Protein AF-A0A6B3FJW1-F1 (afdb_monomer_lite)

Radius of gyration: 18.19 Å; chains: 1; bounding box: 44×29×42 Å

Secondary structure (DSSP, 8-state):
-HHHHHHHHT--HHHHHHHHHHHHHHHHHHTTPPPPS----TTTTHHHHHHHHHHHHHTTSEEEETTEEEE-GGG-TTTTTTT---HHHHHHHHHHTT--TT-TT-SS--

pLDDT: mean 97.14, std 1.48, range [85.88, 98.75]

Structure (mmCIF, N/CA/C/O backbone):
data_AF-A0A6B3FJW1-F1
#
_entry.id   AF-A0A6B3FJW1-F1
#
loop_
_atom_site.group_PDB
_atom_site.id
_atom_site.type_symbol
_atom_site.label_atom_id
_atom_site.label_alt_id
_atom_site.label_comp_id
_atom_site.label_asym_id
_atom_site.label_entity_id
_atom_site.label_seq_id
_atom_site.pdbx_PDB_ins_code
_atom_site.Cartn_x
_atom_site.Cartn_y
_atom_site.Cartn_z
_atom_site.occupancy
_atom_site.B_iso_or_equiv
_atom_site.auth_seq_id
_atom_site.auth_comp_id
_atom_site.auth_asym_id
_atom_site.auth_atom_id
_atom_site.pdbx_PDB_model_num
ATOM 1 N N . PRO A 1 1 ? -0.386 9.086 6.791 1.00 85.88 1 PRO A N 1
ATOM 2 C CA . PRO A 1 1 ? -0.921 7.702 6.968 1.00 85.88 1 PRO A CA 1
ATOM 3 C C . PRO A 1 1 ? -0.665 7.113 8.372 1.00 85.88 1 PRO A C 1
ATOM 5 O O . PRO A 1 1 ? -0.084 7.804 9.197 1.00 85.88 1 PRO A O 1
ATOM 8 N N . LEU A 1 2 ? -1.102 5.869 8.657 1.00 95.94 2 LEU A N 1
ATOM 9 C CA . LEU A 1 2 ? -1.077 5.234 9.998 1.00 95.94 2 LEU A CA 1
ATOM 10 C C . LEU A 1 2 ? 0.235 5.450 10.773 1.00 95.94 2 LEU A C 1
ATOM 12 O O . LEU A 1 2 ? 0.191 5.915 11.907 1.00 95.94 2 LEU A O 1
ATOM 16 N N . LEU A 1 3 ? 1.385 5.167 10.150 1.00 96.31 3 LEU A N 1
ATOM 17 C CA . LEU A 1 3 ? 2.699 5.312 10.790 1.00 96.31 3 LEU A CA 1
ATOM 18 C C . LEU A 1 3 ? 3.031 6.773 11.124 1.00 96.31 3 LEU A C 1
ATOM 20 O O . LEU A 1 3 ? 3.484 7.061 12.225 1.00 96.31 3 LEU A O 1
ATOM 24 N N . GLU A 1 4 ? 2.746 7.713 10.221 1.00 96.31 4 GLU A N 1
ATOM 25 C CA . GLU A 1 4 ? 2.915 9.148 10.495 1.00 96.31 4 GLU A CA 1
ATOM 26 C C . GLU A 1 4 ? 2.024 9.612 11.652 1.00 96.31 4 GLU A C 1
ATOM 28 O O . GLU A 1 4 ? 2.443 10.426 12.468 1.00 96.31 4 GLU A O 1
ATOM 33 N N . ARG A 1 5 ? 0.796 9.081 11.735 1.00 97.56 5 ARG A N 1
ATOM 34 C CA . ARG A 1 5 ? -0.151 9.391 12.811 1.00 97.56 5 ARG A CA 1
ATOM 35 C C . ARG A 1 5 ? 0.348 8.855 14.152 1.00 97.56 5 ARG A C 1
ATOM 37 O O . ARG A 1 5 ? 0.334 9.593 15.127 1.00 97.56 5 ARG A O 1
ATOM 44 N N . ALA A 1 6 ? 0.853 7.622 14.172 1.00 97.50 6 ALA A N 1
ATOM 45 C CA . ALA A 1 6 ? 1.473 7.016 15.349 1.00 97.50 6 ALA A CA 1
ATOM 46 C C . ALA A 1 6 ? 2.671 7.842 15.846 1.00 97.50 6 ALA A C 1
ATOM 48 O O . ALA A 1 6 ? 2.735 8.188 17.021 1.00 97.50 6 ALA A O 1
ATOM 49 N N . VAL A 1 7 ? 3.565 8.253 14.936 1.00 97.50 7 VAL A N 1
ATOM 50 C CA . VAL A 1 7 ? 4.717 9.112 15.265 1.00 97.50 7 VAL A CA 1
ATOM 51 C C . VAL A 1 7 ? 4.274 10.472 15.804 1.00 97.50 7 VAL A C 1
ATOM 53 O O . VAL A 1 7 ? 4.799 10.924 16.818 1.00 97.50 7 VAL A O 1
ATOM 56 N N . ARG A 1 8 ? 3.306 11.123 15.148 1.00 97.69 8 ARG A N 1
ATOM 57 C CA . ARG A 1 8 ? 2.764 12.423 15.572 1.00 97.69 8 ARG A CA 1
ATOM 58 C C . ARG A 1 8 ? 2.159 12.357 16.975 1.00 97.69 8 ARG A C 1
ATOM 60 O O . ARG A 1 8 ? 2.362 13.278 17.759 1.00 97.69 8 ARG A O 1
ATOM 67 N N . ASP A 1 9 ? 1.418 11.290 17.261 1.00 96.06 9 ASP A N 1
ATOM 68 C CA . ASP A 1 9 ? 0.686 11.122 18.519 1.00 96.06 9 ASP A CA 1
ATOM 69 C C . ASP A 1 9 ? 1.572 10.514 19.629 1.00 96.06 9 ASP A C 1
ATOM 71 O O . ASP A 1 9 ? 1.186 10.506 20.794 1.00 96.06 9 ASP A O 1
ATOM 75 N N . GLY A 1 10 ? 2.785 10.055 19.294 1.00 96.94 10 GLY A N 1
ATOM 76 C CA . GLY A 1 10 ? 3.709 9.423 20.239 1.00 96.94 10 GLY A CA 1
ATOM 77 C C . GLY A 1 10 ? 3.233 8.049 20.719 1.00 96.94 10 GLY A C 1
ATOM 78 O O . GLY A 1 10 ? 3.556 7.635 21.831 1.00 96.94 10 GLY A O 1
ATOM 79 N N . GLU A 1 11 ? 2.451 7.355 19.894 1.00 96.50 11 GLU A N 1
ATOM 80 C CA . GLU A 1 11 ? 1.824 6.070 20.205 1.00 96.50 11 GLU A CA 1
ATOM 81 C C . GLU A 1 11 ? 2.447 4.932 19.386 1.00 96.50 11 GLU A C 1
ATOM 83 O O . GLU A 1 11 ? 2.947 5.139 18.279 1.00 96.50 11 GLU A O 1
ATOM 88 N N . ASP A 1 12 ? 2.379 3.702 19.903 1.00 97.62 12 ASP A N 1
ATOM 89 C CA . ASP A 1 12 ? 2.716 2.525 19.106 1.00 97.62 12 ASP A CA 1
ATOM 90 C C . ASP A 1 12 ? 1.682 2.312 17.988 1.00 97.62 12 ASP A C 1
ATOM 92 O O . ASP A 1 12 ? 0.468 2.404 18.200 1.00 97.62 12 ASP A O 1
ATOM 96 N N . TRP A 1 13 ? 2.160 2.010 16.779 1.00 97.25 13 TRP A N 1
ATOM 97 C CA . TRP A 1 13 ? 1.292 1.914 15.608 1.00 97.25 13 TRP A CA 1
ATOM 98 C C . TRP A 1 13 ? 0.316 0.734 15.688 1.00 97.25 13 TRP A C 1
ATOM 100 O O . TRP A 1 13 ? -0.771 0.827 15.113 1.00 97.25 13 TRP A O 1
ATOM 110 N N . THR A 1 14 ? 0.669 -0.352 16.391 1.00 96.62 14 THR A N 1
ATOM 111 C CA . THR A 1 14 ? -0.230 -1.503 16.560 1.00 96.62 14 THR A CA 1
ATOM 112 C C . THR A 1 14 ? -1.381 -1.134 17.483 1.00 96.62 14 THR A C 1
ATOM 114 O O . THR A 1 14 ? -2.536 -1.308 17.103 1.00 96.62 14 THR A O 1
ATOM 117 N N . GLY A 1 15 ? -1.089 -0.488 18.617 1.00 97.12 15 GLY A N 1
ATOM 118 C CA . GLY A 1 15 ? -2.115 0.010 19.536 1.00 97.12 15 GLY A CA 1
ATOM 119 C C . GLY A 1 15 ? -3.033 1.053 18.888 1.00 97.12 15 GLY A C 1
ATOM 120 O O . GLY A 1 15 ? -4.251 1.034 19.091 1.00 97.12 15 GLY A O 1
ATOM 121 N N . LEU A 1 16 ? -2.472 1.926 18.045 1.00 97.62 16 LEU A N 1
ATOM 122 C CA . LEU A 1 16 ? -3.246 2.861 17.231 1.00 97.62 16 LEU A CA 1
ATOM 123 C C . LEU A 1 16 ? -4.194 2.121 16.275 1.00 97.62 16 LEU A C 1
ATOM 125 O O . LEU A 1 16 ? -5.386 2.415 16.235 1.00 97.62 16 LEU A O 1
ATOM 129 N N . ALA A 1 17 ? -3.677 1.150 15.518 1.00 96.94 17 ALA A N 1
ATOM 130 C CA . ALA A 1 17 ? -4.462 0.382 14.557 1.00 96.94 17 ALA A CA 1
ATOM 131 C C . ALA A 1 17 ? -5.582 -0.427 15.230 1.00 96.94 17 ALA A C 1
ATOM 133 O O . ALA A 1 17 ? -6.705 -0.453 14.723 1.00 96.94 17 ALA A O 1
ATOM 134 N N . GLU A 1 18 ? -5.301 -1.058 16.371 1.00 96.25 18 GLU A N 1
ATOM 135 C CA . GLU A 1 18 ? -6.272 -1.835 17.145 1.00 96.25 18 GLU A CA 1
ATOM 136 C C . GLU A 1 18 ? -7.422 -0.961 17.649 1.00 96.25 18 GLU A C 1
ATOM 138 O O . GLU A 1 18 ? -8.588 -1.309 17.441 1.00 96.25 18 GLU A O 1
ATOM 143 N N . ARG A 1 19 ? -7.107 0.200 18.240 1.00 97.38 19 ARG A N 1
ATOM 144 C CA . ARG A 1 19 ? -8.112 1.152 18.733 1.00 97.38 19 ARG A CA 1
ATOM 145 C C . ARG A 1 19 ? -9.028 1.640 17.616 1.00 97.38 19 ARG A C 1
ATOM 147 O O . ARG A 1 19 ? -10.247 1.598 17.758 1.00 97.38 19 ARG A O 1
ATOM 154 N N . GLU A 1 20 ? -8.456 2.085 16.502 1.00 98.00 20 GLU A N 1
ATOM 155 C CA . GLU A 1 20 ? -9.245 2.605 15.380 1.00 98.00 20 GLU A CA 1
ATOM 156 C C . GLU A 1 20 ? -10.063 1.505 14.699 1.00 98.00 20 GLU A C 1
ATOM 158 O O . GLU A 1 20 ? -11.188 1.742 14.269 1.00 98.00 20 GLU A O 1
ATOM 163 N N . THR A 1 21 ? -9.532 0.281 14.642 1.00 97.56 21 THR A N 1
ATOM 164 C CA . THR A 1 21 ? -10.269 -0.875 14.120 1.00 97.56 21 THR A CA 1
ATOM 165 C C . THR A 1 21 ? -11.444 -1.243 15.027 1.00 97.56 21 THR A C 1
ATOM 167 O O . THR A 1 21 ? -12.508 -1.612 14.529 1.00 97.56 21 THR A O 1
ATOM 170 N N . ALA A 1 22 ? -11.282 -1.147 16.351 1.00 97.75 22 ALA A N 1
ATOM 171 C CA . ALA A 1 22 ? -12.374 -1.351 17.299 1.00 97.75 22 ALA A CA 1
ATOM 172 C C . ALA A 1 22 ? -13.466 -0.284 17.128 1.00 97.75 22 ALA A C 1
ATOM 174 O O . ALA A 1 22 ? -14.628 -0.647 16.954 1.00 97.75 22 ALA A O 1
ATOM 175 N N . LEU A 1 23 ? -13.081 0.995 17.052 1.00 98.38 23 LEU A N 1
ATOM 176 C CA . LEU A 1 23 ? -14.011 2.100 16.806 1.00 98.38 23 LEU A CA 1
ATOM 177 C C . LEU A 1 23 ? -14.782 1.912 15.491 1.00 98.38 23 LEU A C 1
ATOM 179 O O . LEU A 1 23 ? -16.007 1.980 15.474 1.00 98.38 23 LEU A O 1
ATOM 183 N N . PHE A 1 24 ? -14.088 1.555 14.404 1.00 98.19 24 PHE A N 1
ATOM 184 C CA . PHE A 1 24 ? -14.734 1.252 13.126 1.00 98.19 24 PHE A CA 1
ATOM 185 C C . PHE A 1 24 ? -15.779 0.131 13.250 1.00 98.19 24 PHE A C 1
ATOM 187 O O . PHE A 1 24 ? -16.861 0.220 12.672 1.00 98.19 24 PHE A O 1
ATOM 194 N N . ARG A 1 25 ? -15.490 -0.936 14.006 1.00 97.44 25 ARG A N 1
ATOM 195 C CA . ARG A 1 25 ? -16.452 -2.031 14.223 1.00 97.44 25 ARG A CA 1
ATO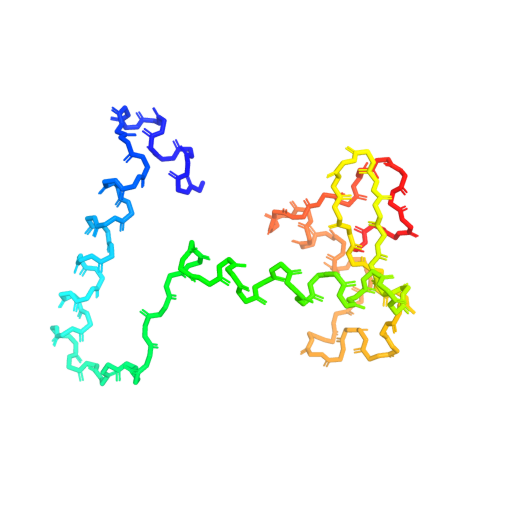M 196 C C . ARG A 1 25 ? -17.675 -1.561 15.004 1.00 97.44 25 ARG A C 1
ATOM 198 O O . ARG A 1 25 ? -18.787 -1.937 14.640 1.00 97.44 25 ARG A O 1
ATOM 205 N N . GLU A 1 26 ? -17.478 -0.758 16.045 1.00 98.38 26 GLU A N 1
ATOM 206 C CA . GLU A 1 26 ? -18.568 -0.164 16.826 1.00 98.38 26 GLU A CA 1
ATOM 207 C C . GLU A 1 26 ? -19.466 0.708 15.941 1.00 98.38 26 GLU A C 1
ATOM 209 O O . GLU A 1 26 ? -20.688 0.535 15.953 1.00 98.38 26 GLU A O 1
ATOM 214 N N . ASP A 1 27 ? -18.871 1.543 15.088 1.00 98.75 27 ASP A N 1
ATOM 215 C CA . ASP A 1 27 ? -19.598 2.372 14.124 1.00 98.75 27 ASP A CA 1
ATOM 216 C C . ASP A 1 27 ? -20.401 1.520 13.128 1.00 98.75 27 ASP A C 1
ATOM 218 O O . ASP A 1 27 ? -21.580 1.781 12.877 1.00 98.75 27 ASP A O 1
ATOM 222 N N . MET A 1 28 ? -19.805 0.455 12.580 1.00 98.56 28 MET A N 1
ATOM 223 C CA . MET A 1 28 ? -20.503 -0.445 11.652 1.00 98.56 28 MET A CA 1
ATOM 224 C C . MET A 1 28 ? -21.677 -1.169 12.328 1.00 98.56 28 MET A C 1
ATOM 226 O O . MET A 1 28 ? -22.734 -1.334 11.712 1.00 98.56 28 MET A O 1
ATOM 230 N N . ILE A 1 29 ? -21.530 -1.558 13.599 1.00 98.00 29 ILE A N 1
ATOM 231 C CA . ILE A 1 29 ? -22.618 -2.140 14.399 1.00 98.00 29 ILE A CA 1
ATOM 232 C C . ILE A 1 29 ? -23.727 -1.109 14.627 1.00 98.00 29 ILE A C 1
ATOM 234 O O . ILE A 1 29 ? -24.903 -1.432 14.442 1.00 98.00 29 ILE A O 1
ATOM 238 N N . ALA A 1 30 ? -23.377 0.131 14.981 1.00 98.56 30 ALA A N 1
ATOM 239 C CA . ALA A 1 30 ? -24.340 1.212 15.182 1.00 98.56 30 ALA A CA 1
ATOM 240 C C . ALA A 1 30 ? -25.151 1.500 13.905 1.00 98.56 30 ALA A C 1
ATOM 242 O O . ALA A 1 30 ? -26.364 1.717 13.969 1.00 98.56 30 ALA A O 1
ATOM 243 N N . LEU A 1 31 ? -24.507 1.400 12.738 1.00 98.56 31 LEU A N 1
ATOM 244 C CA . LEU A 1 31 ? -25.137 1.505 11.419 1.00 98.56 31 LEU A CA 1
ATOM 245 C C . LEU A 1 31 ? -25.895 0.240 10.980 1.00 98.56 31 LEU A C 1
ATOM 247 O O . LEU A 1 31 ? -26.501 0.236 9.909 1.00 98.56 31 LEU A O 1
ATOM 251 N N . ARG A 1 32 ? -25.897 -0.826 11.792 1.00 98.31 32 ARG A N 1
ATOM 252 C CA . ARG A 1 32 ? -26.505 -2.134 11.483 1.00 98.31 32 ARG A CA 1
ATOM 253 C C . ARG A 1 32 ? -25.959 -2.761 10.196 1.00 98.31 32 ARG A C 1
ATOM 255 O O . ARG A 1 32 ? -26.677 -3.475 9.495 1.00 98.31 32 ARG A O 1
ATOM 262 N N . MET A 1 33 ? -24.693 -2.496 9.884 1.00 98.31 33 MET A N 1
ATOM 263 C CA . MET A 1 33 ? -24.016 -3.108 8.749 1.00 98.31 33 MET A CA 1
ATOM 264 C C . MET A 1 33 ? -23.842 -4.606 8.987 1.00 98.31 33 MET A C 1
ATOM 266 O O . MET A 1 33 ? -23.494 -5.049 10.083 1.00 98.31 33 MET A O 1
ATOM 270 N N . LEU A 1 34 ? -24.062 -5.398 7.938 1.00 98.06 34 LEU A N 1
ATOM 271 C CA . LEU A 1 34 ? -23.747 -6.820 7.981 1.00 98.06 34 LEU A CA 1
ATOM 272 C C . LEU A 1 34 ? -22.220 -6.987 8.005 1.00 98.06 34 LEU A C 1
ATOM 274 O O . LEU A 1 34 ? -21.544 -6.442 7.127 1.00 98.06 34 LEU A O 1
ATOM 278 N N . PRO A 1 35 ? -21.658 -7.731 8.972 1.00 97.62 35 PRO A N 1
ATOM 279 C CA . PRO A 1 35 ? -20.224 -7.955 9.015 1.00 97.62 35 PRO A CA 1
ATOM 280 C C . PRO A 1 35 ? -19.781 -8.841 7.840 1.00 97.62 35 PRO A C 1
ATOM 282 O O . PRO A 1 35 ? -20.536 -9.715 7.396 1.00 97.62 35 PRO A O 1
ATOM 285 N N . PRO A 1 36 ? -18.547 -8.669 7.340 1.00 97.31 36 PRO A N 1
ATOM 286 C CA . PRO A 1 36 ? -17.994 -9.584 6.355 1.00 97.31 36 PRO A CA 1
ATOM 287 C C . PRO A 1 36 ? -17.775 -10.968 6.979 1.00 97.31 36 PRO A C 1
ATOM 289 O O . PRO A 1 36 ? -17.528 -11.101 8.176 1.00 97.31 36 PRO A O 1
ATOM 292 N N . ARG A 1 37 ? -17.800 -12.016 6.147 1.00 97.88 37 ARG A N 1
ATOM 293 C CA . ARG A 1 37 ? -17.491 -13.385 6.597 1.00 97.88 37 ARG A CA 1
ATOM 294 C C . ARG A 1 37 ? -16.044 -13.528 7.082 1.00 97.88 37 ARG A C 1
ATOM 296 O O . ARG A 1 37 ? -15.783 -14.302 7.995 1.00 97.88 37 ARG A O 1
ATOM 303 N N . HIS A 1 38 ? -15.123 -12.798 6.459 1.00 96.88 38 HIS A N 1
ATOM 304 C CA . HIS A 1 38 ? -13.702 -12.793 6.787 1.00 96.88 38 HIS A CA 1
ATOM 305 C C . HIS A 1 38 ? -13.236 -11.343 6.911 1.00 96.88 38 HIS A C 1
ATOM 307 O O . HIS A 1 38 ? -13.414 -10.559 5.980 1.00 96.88 38 HIS A O 1
ATOM 313 N N . TYR A 1 39 ? -12.662 -10.993 8.060 1.00 95.94 39 TYR A N 1
ATOM 314 C CA . TYR A 1 39 ? -12.119 -9.666 8.339 1.00 95.94 39 TYR A CA 1
ATOM 315 C C . TYR A 1 39 ? -10.635 -9.814 8.670 1.00 95.94 39 TYR A C 1
ATOM 317 O O . TYR A 1 39 ? -10.278 -10.019 9.825 1.00 95.94 39 TYR A O 1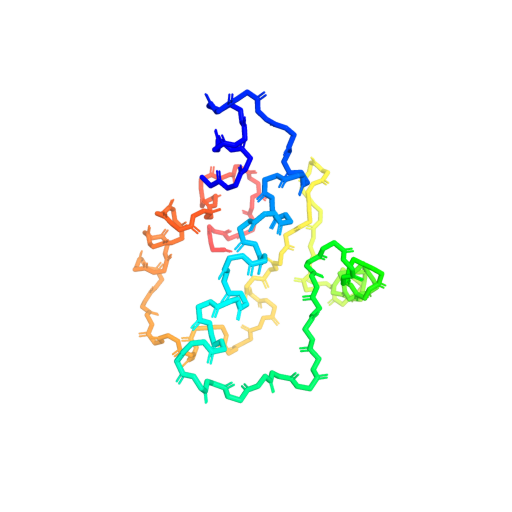
ATOM 325 N N . ILE A 1 40 ? -9.806 -9.803 7.627 1.00 96.06 40 ILE A N 1
ATOM 326 C CA . ILE A 1 40 ? -8.386 -10.169 7.687 1.00 96.06 40 ILE A CA 1
ATOM 327 C C . ILE A 1 40 ? -7.544 -8.896 7.607 1.00 96.06 40 ILE A C 1
ATOM 329 O O . ILE A 1 40 ? -7.723 -8.090 6.691 1.00 96.06 40 ILE A O 1
ATOM 333 N N . GLY A 1 41 ? -6.632 -8.711 8.562 1.00 95.50 41 GLY A N 1
ATOM 334 C CA . GLY A 1 41 ? -5.698 -7.582 8.559 1.00 95.50 41 GLY A CA 1
ATOM 335 C C . GLY A 1 41 ? -4.555 -7.765 7.552 1.00 95.50 41 GLY A C 1
ATOM 336 O O . GLY A 1 41 ? -4.177 -8.885 7.222 1.00 95.50 41 GLY A O 1
ATOM 337 N N . ALA A 1 42 ? -3.932 -6.671 7.101 1.00 95.06 42 ALA A N 1
ATOM 338 C CA . ALA A 1 42 ? -2.805 -6.754 6.162 1.00 95.06 42 ALA A CA 1
ATOM 339 C C . ALA A 1 42 ? -1.6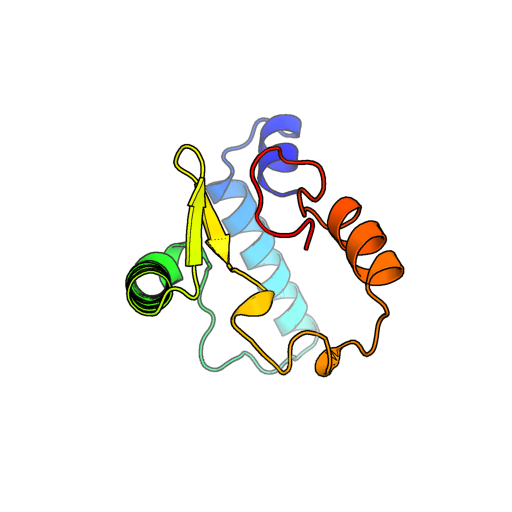18 -7.558 6.732 1.00 95.06 42 ALA A C 1
ATOM 341 O O . ALA A 1 42 ? -1.028 -8.366 6.021 1.00 95.06 42 ALA A O 1
ATOM 342 N N . VAL A 1 43 ? -1.319 -7.391 8.028 1.00 95.31 43 VAL A N 1
ATOM 343 C CA . VAL A 1 43 ? -0.274 -8.151 8.745 1.00 95.31 43 VAL A CA 1
ATOM 344 C C . VAL A 1 43 ? -0.611 -9.644 8.802 1.00 95.31 43 VAL A C 1
ATOM 346 O O . VAL A 1 43 ? 0.251 -10.484 8.564 1.00 95.31 43 VAL A O 1
ATOM 349 N N . GLU A 1 44 ? -1.877 -9.978 9.060 1.00 96.00 44 GLU A N 1
ATOM 350 C CA . GLU A 1 44 ? -2.372 -11.360 9.083 1.00 96.00 44 GLU A CA 1
ATOM 351 C C . GLU A 1 44 ? -2.286 -12.021 7.697 1.00 96.00 44 GLU A C 1
ATOM 353 O O . GLU A 1 44 ? -2.061 -13.224 7.593 1.00 96.00 44 GLU A O 1
ATOM 358 N N . ALA A 1 45 ? -2.402 -11.236 6.622 1.00 97.62 45 ALA A N 1
ATOM 359 C CA . ALA A 1 45 ? -2.341 -11.718 5.246 1.00 97.62 45 ALA A CA 1
ATOM 360 C C . ALA A 1 45 ? -0.913 -11.941 4.709 1.00 97.62 45 ALA A C 1
ATOM 362 O O . ALA A 1 45 ? -0.763 -12.545 3.643 1.00 97.62 45 ALA A O 1
ATOM 363 N N . ILE A 1 46 ? 0.140 -11.501 5.414 1.00 97.56 46 ILE A N 1
ATOM 364 C CA . ILE A 1 46 ? 1.540 -11.603 4.949 1.00 97.56 46 ILE A CA 1
ATOM 365 C C . ILE A 1 46 ? 1.938 -13.027 4.516 1.00 97.56 46 ILE A C 1
ATOM 367 O O . ILE A 1 46 ? 2.511 -13.156 3.430 1.00 97.56 46 ILE A O 1
ATOM 371 N N . PRO A 1 47 ? 1.587 -14.108 5.249 1.00 97.56 47 PRO A N 1
ATOM 372 C CA . PRO A 1 47 ? 1.890 -15.475 4.816 1.00 97.56 47 PRO A CA 1
ATOM 373 C C . PRO A 1 47 ? 1.273 -15.862 3.463 1.00 97.56 47 PRO A C 1
ATOM 375 O O . PRO A 1 47 ? 1.777 -16.764 2.801 1.00 97.56 47 PRO A O 1
ATOM 378 N N . GLY A 1 48 ? 0.192 -15.197 3.037 1.00 96.44 48 GLY A N 1
ATOM 379 C CA . GLY A 1 48 ? -0.412 -15.375 1.712 1.00 96.44 48 GLY A CA 1
ATOM 380 C C . GLY A 1 48 ? 0.163 -14.445 0.638 1.00 96.44 48 GLY A C 1
ATOM 381 O O . GLY A 1 48 ? 0.210 -14.822 -0.535 1.00 96.44 48 GLY A O 1
ATOM 382 N N . ILE A 1 49 ? 0.624 -13.252 1.027 1.00 97.94 49 ILE A N 1
ATOM 383 C CA . ILE A 1 49 ? 1.203 -12.252 0.118 1.00 97.94 49 ILE A CA 1
ATOM 384 C C . ILE A 1 49 ? 2.581 -12.701 -0.382 1.00 97.94 49 ILE A C 1
ATOM 386 O O . ILE A 1 49 ? 2.825 -12.657 -1.586 1.00 97.94 49 ILE A O 1
ATOM 390 N N . VAL A 1 50 ? 3.461 -13.179 0.505 1.00 97.62 50 VAL A N 1
ATOM 391 C CA . VAL A 1 50 ? 4.845 -13.543 0.137 1.00 97.62 50 VAL A CA 1
ATOM 392 C C . VAL A 1 50 ? 4.892 -14.595 -0.984 1.00 97.62 50 VAL A C 1
ATOM 394 O O . VAL A 1 50 ? 5.488 -14.308 -2.025 1.00 97.62 50 VAL A O 1
ATOM 397 N N . PRO A 1 51 ? 4.181 -15.740 -0.894 1.00 98.19 51 PRO A N 1
ATOM 398 C CA . PRO A 1 51 ? 4.197 -16.733 -1.967 1.00 98.19 51 PRO A CA 1
ATOM 399 C C . PRO A 1 51 ? 3.602 -16.223 -3.283 1.00 98.19 51 PRO A C 1
ATOM 401 O O . PRO A 1 51 ? 3.907 -16.751 -4.351 1.00 98.19 51 PRO A O 1
ATOM 404 N N . LEU A 1 52 ? 2.694 -15.243 -3.238 1.00 98.06 52 LEU A N 1
ATOM 405 C CA . LEU A 1 52 ? 2.150 -14.629 -4.449 1.00 98.06 52 LEU A CA 1
ATOM 406 C C . LEU A 1 52 ? 3.212 -13.775 -5.149 1.00 98.06 52 LEU A C 1
ATOM 408 O O . LEU A 1 52 ? 3.371 -13.900 -6.362 1.00 98.06 52 LEU A O 1
ATOM 412 N N . VAL A 1 53 ? 3.953 -12.962 -4.393 1.00 98.25 53 VAL A N 1
ATOM 413 C CA . VAL A 1 53 ? 5.053 -12.146 -4.927 1.00 98.25 53 VAL A CA 1
ATOM 414 C C . VAL A 1 53 ? 6.145 -13.034 -5.525 1.00 98.25 53 VAL A C 1
ATOM 416 O O . VAL A 1 53 ? 6.569 -12.795 -6.653 1.00 98.25 53 VAL A O 1
ATOM 419 N N . GLU A 1 54 ? 6.527 -14.116 -4.844 1.00 98.12 54 GLU A N 1
ATOM 420 C CA . GLU A 1 54 ? 7.501 -15.088 -5.364 1.00 98.12 54 GLU A CA 1
ATOM 421 C C . GLU A 1 54 ? 7.068 -15.683 -6.711 1.00 98.12 54 GLU A C 1
ATOM 423 O O . GLU A 1 54 ? 7.871 -15.778 -7.642 1.00 98.12 54 GLU A O 1
ATOM 428 N N . ARG A 1 55 ? 5.780 -16.030 -6.861 1.00 98.31 55 ARG A N 1
ATOM 429 C CA . ARG A 1 55 ? 5.241 -16.513 -8.142 1.00 98.31 55 ARG A CA 1
ATOM 430 C C . ARG A 1 55 ? 5.292 -15.446 -9.232 1.00 98.31 55 ARG A C 1
ATOM 432 O O . ARG A 1 55 ? 5.643 -15.771 -10.362 1.00 98.31 55 ARG A O 1
ATOM 439 N N . LEU A 1 56 ? 4.972 -14.191 -8.914 1.00 98.31 56 LEU A N 1
ATOM 440 C CA . LEU A 1 56 ? 5.060 -13.089 -9.879 1.00 98.31 56 LEU A CA 1
ATOM 441 C C . LEU A 1 56 ? 6.502 -12.878 -10.356 1.00 98.31 56 LEU A C 1
ATOM 443 O O . LEU A 1 56 ? 6.725 -12.721 -11.557 1.00 98.31 56 LEU A O 1
ATOM 447 N N . CYS A 1 57 ? 7.478 -12.945 -9.448 1.00 98.06 57 CYS A N 1
ATOM 448 C CA . CYS A 1 57 ? 8.898 -12.898 -9.798 1.00 98.06 57 CYS A CA 1
ATOM 449 C C . CYS A 1 57 ? 9.288 -14.074 -10.704 1.00 98.06 57 CYS A C 1
ATOM 451 O O . CYS A 1 57 ? 9.892 -13.866 -11.755 1.00 98.06 57 CYS A O 1
ATOM 453 N N . ALA A 1 58 ? 8.884 -15.302 -10.356 1.00 98.06 58 ALA A N 1
ATOM 454 C CA . ALA A 1 58 ? 9.169 -16.497 -11.156 1.00 98.06 58 ALA A CA 1
ATOM 455 C C . ALA A 1 58 ? 8.565 -16.435 -12.573 1.00 98.06 58 ALA A C 1
ATOM 457 O O . ALA A 1 58 ? 9.132 -16.982 -13.516 1.00 98.06 58 ALA A O 1
ATOM 458 N N . M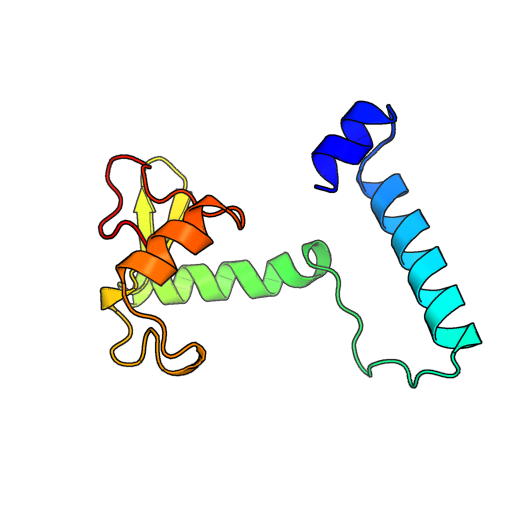ET A 1 59 ? 7.434 -15.745 -12.736 1.00 97.56 59 MET A N 1
ATOM 459 C CA . MET A 1 59 ? 6.781 -15.515 -14.029 1.00 97.56 59 MET A CA 1
ATOM 460 C C . MET A 1 59 ? 7.366 -14.329 -14.817 1.00 97.56 59 MET A C 1
ATOM 462 O O . MET A 1 59 ? 6.921 -14.064 -15.931 1.00 97.56 59 MET A O 1
ATOM 466 N N . GLY A 1 60 ? 8.326 -13.588 -14.253 1.00 97.00 60 GLY A N 1
ATOM 467 C CA . GLY A 1 60 ? 8.861 -12.357 -14.845 1.00 97.00 60 GLY A CA 1
ATOM 468 C C . GLY A 1 60 ? 7.901 -11.160 -14.795 1.00 97.00 60 GLY A C 1
ATOM 469 O O . GLY A 1 60 ? 8.173 -10.131 -15.414 1.00 97.00 60 GLY A O 1
ATOM 470 N N . ALA A 1 61 ? 6.792 -11.281 -14.057 1.00 98.12 61 ALA A N 1
ATOM 471 C CA . ALA A 1 61 ? 5.789 -10.233 -13.869 1.00 98.12 61 ALA A CA 1
ATOM 472 C C . ALA A 1 61 ? 6.165 -9.241 -12.755 1.00 98.12 61 ALA A C 1
ATOM 474 O O . ALA A 1 61 ? 5.636 -8.133 -12.702 1.00 98.12 61 ALA A O 1
ATOM 475 N N . ALA A 1 62 ? 7.109 -9.611 -11.891 1.00 98.50 62 ALA A N 1
ATOM 476 C CA . ALA A 1 62 ? 7.733 -8.722 -10.920 1.00 98.50 62 ALA A CA 1
ATOM 477 C C . ALA A 1 62 ? 9.263 -8.764 -11.037 1.00 98.50 62 ALA A C 1
ATOM 479 O O . ALA A 1 62 ? 9.829 -9.698 -11.608 1.00 98.50 62 ALA A O 1
ATOM 480 N N . TYR A 1 63 ? 9.932 -7.725 -10.547 1.00 98.31 63 TYR A N 1
ATOM 481 C CA . TYR A 1 63 ? 11.386 -7.596 -10.580 1.00 98.31 63 TYR A CA 1
ATOM 482 C C . TYR A 1 63 ? 11.900 -6.871 -9.338 1.00 98.31 63 TYR A C 1
ATOM 484 O O . TYR A 1 63 ? 11.215 -6.013 -8.786 1.00 98.31 63 TYR A O 1
ATOM 492 N N . GLU A 1 64 ? 13.112 -7.222 -8.919 1.00 98.12 64 GLU A N 1
ATOM 493 C CA . GLU A 1 64 ? 13.803 -6.550 -7.823 1.00 98.12 64 GLU A CA 1
ATOM 494 C C . GLU A 1 64 ? 14.505 -5.283 -8.324 1.00 98.12 64 GLU A C 1
ATOM 496 O O . GLU A 1 64 ? 15.077 -5.258 -9.419 1.00 98.12 64 GLU A O 1
ATOM 501 N N . LEU A 1 65 ? 14.469 -4.239 -7.505 1.00 98.06 65 LEU A N 1
ATOM 502 C CA . LEU A 1 65 ? 15.183 -2.989 -7.689 1.00 98.06 65 LEU A CA 1
ATOM 503 C C . LEU A 1 65 ? 15.681 -2.516 -6.322 1.00 98.06 65 LEU A C 1
ATOM 505 O O . LEU A 1 65 ? 14.907 -1.993 -5.527 1.00 98.06 65 LEU A O 1
ATOM 509 N N . GLU A 1 66 ? 16.976 -2.694 -6.061 1.00 96.06 66 GLU A N 1
ATOM 510 C CA . GLU A 1 66 ? 17.637 -2.223 -4.831 1.00 96.06 66 GLU A CA 1
ATOM 511 C C . GLU A 1 66 ? 16.941 -2.692 -3.535 1.00 96.06 66 GLU A C 1
ATOM 513 O O . GLU A 1 66 ? 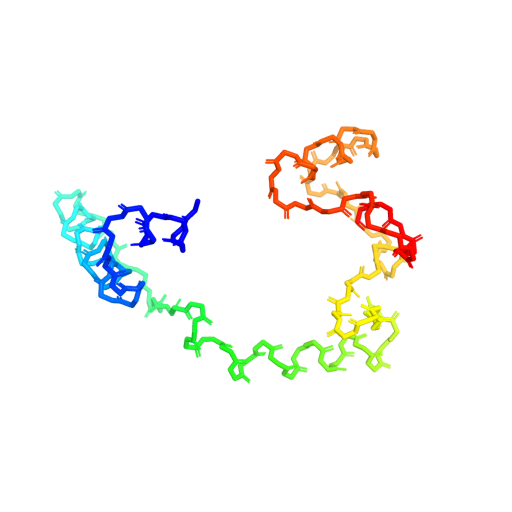16.783 -1.926 -2.590 1.00 96.06 66 GLU A O 1
ATOM 518 N N . GLY A 1 67 ? 16.522 -3.961 -3.488 1.00 95.69 67 GLY A N 1
ATOM 519 C CA . GLY A 1 67 ? 15.866 -4.566 -2.323 1.00 95.69 67 GLY A CA 1
ATOM 520 C C . GLY A 1 67 ? 14.340 -4.432 -2.285 1.00 95.69 67 GLY A C 1
ATOM 521 O O . GLY A 1 67 ? 13.702 -5.110 -1.482 1.00 95.69 67 GLY A O 1
ATOM 522 N N . ASP A 1 68 ? 13.742 -3.638 -3.175 1.00 97.69 68 ASP A N 1
ATOM 523 C CA . ASP A 1 68 ? 12.289 -3.557 -3.336 1.00 97.69 68 ASP A CA 1
ATOM 524 C C . ASP A 1 68 ? 11.811 -4.392 -4.523 1.00 97.69 68 ASP A C 1
ATOM 526 O O . ASP A 1 68 ? 12.504 -4.525 -5.532 1.00 97.69 68 ASP A O 1
ATOM 530 N N . ILE A 1 69 ? 10.599 -4.939 -4.425 1.00 98.19 69 ILE A N 1
ATOM 531 C CA . ILE A 1 69 ? 9.993 -5.741 -5.493 1.00 98.19 69 ILE A CA 1
ATOM 532 C C . ILE A 1 69 ? 8.884 -4.937 -6.168 1.00 98.19 69 ILE A C 1
ATOM 534 O O . ILE A 1 69 ? 7.889 -4.577 -5.541 1.00 98.19 69 ILE A O 1
ATOM 538 N N . TYR A 1 70 ? 9.035 -4.715 -7.472 1.00 98.44 70 TYR A N 1
ATOM 539 C CA . TYR A 1 70 ? 8.083 -3.995 -8.311 1.00 98.44 70 TYR A CA 1
ATOM 540 C C . TYR A 1 70 ? 7.320 -4.938 -9.227 1.00 98.44 70 TYR A C 1
ATOM 542 O O . TYR A 1 70 ? 7.904 -5.827 -9.845 1.00 98.44 70 TYR A O 1
ATOM 550 N N . PHE A 1 71 ? 6.026 -4.683 -9.403 1.00 98.25 71 PHE A N 1
ATOM 551 C CA . PHE A 1 71 ? 5.265 -5.260 -10.506 1.00 98.25 71 PHE A CA 1
ATOM 552 C C . PHE A 1 71 ? 5.629 -4.560 -11.823 1.00 98.25 71 PHE A C 1
ATOM 554 O O . PHE A 1 71 ? 5.818 -3.346 -11.868 1.00 98.25 71 PHE A O 1
ATOM 561 N N . SER A 1 72 ? 5.736 -5.312 -12.916 1.00 97.75 72 SER A N 1
ATOM 562 C CA . SER A 1 72 ? 5.937 -4.749 -14.249 1.00 97.75 72 SER A CA 1
ATOM 563 C C . SER A 1 72 ? 4.590 -4.609 -14.944 1.00 97.75 72 SER A C 1
ATOM 565 O O . SER A 1 72 ? 4.039 -5.604 -15.406 1.00 97.75 72 SER A O 1
ATOM 567 N N . VAL A 1 73 ? 4.076 -3.384 -15.083 1.00 96.81 73 VAL A N 1
ATOM 568 C CA . VAL A 1 73 ? 2.790 -3.136 -15.770 1.00 96.81 73 VAL A CA 1
ATOM 569 C C . VAL A 1 73 ? 2.766 -3.669 -17.207 1.00 96.81 73 VAL A C 1
ATOM 571 O O . VAL A 1 73 ? 1.735 -4.124 -17.680 1.00 96.81 73 VAL A O 1
ATOM 574 N N . ALA A 1 74 ? 3.925 -3.724 -17.873 1.00 95.88 74 ALA A N 1
ATOM 575 C CA . ALA A 1 74 ? 4.073 -4.315 -19.203 1.00 95.88 74 ALA A CA 1
ATOM 576 C C . ALA A 1 74 ? 3.826 -5.839 -19.245 1.00 95.88 74 ALA A C 1
ATOM 578 O O . ALA A 1 74 ? 3.670 -6.398 -20.328 1.00 95.88 74 ALA A O 1
ATOM 579 N N . SER A 1 75 ? 3.809 -6.519 -18.092 1.00 97.25 75 SER A N 1
ATOM 580 C CA . SER A 1 75 ? 3.502 -7.952 -17.999 1.00 97.25 75 SER A CA 1
ATOM 581 C C . SER A 1 75 ? 2.004 -8.261 -18.088 1.00 97.25 75 SER A C 1
ATOM 583 O O . SER A 1 75 ? 1.644 -9.408 -18.356 1.00 97.25 75 SER A O 1
ATOM 585 N N . ASP A 1 76 ? 1.133 -7.258 -17.927 1.00 97.06 76 ASP A N 1
ATOM 586 C CA . ASP A 1 76 ? -0.313 -7.402 -18.073 1.00 97.06 76 ASP A CA 1
ATOM 587 C C . ASP A 1 76 ? -0.838 -6.573 -19.249 1.00 97.06 76 ASP A C 1
ATOM 589 O O . ASP A 1 76 ? -0.879 -5.344 -19.223 1.00 97.06 76 ASP A O 1
ATOM 593 N N . ARG A 1 77 ? -1.305 -7.270 -20.288 1.00 96.44 77 ARG A N 1
ATOM 594 C CA . ARG A 1 77 ? -1.881 -6.652 -21.490 1.00 96.44 77 ARG A CA 1
ATOM 595 C C . ARG A 1 77 ? -3.198 -5.907 -21.245 1.00 96.44 77 ARG A C 1
ATOM 597 O O . ARG A 1 77 ? -3.603 -5.150 -22.118 1.00 96.44 77 ARG A O 1
ATOM 604 N N . HIS A 1 78 ? -3.860 -6.143 -20.113 1.00 96.94 78 HIS A N 1
ATOM 605 C CA . HIS A 1 78 ? -5.129 -5.504 -19.741 1.00 96.94 78 HIS A CA 1
ATOM 606 C C . HIS A 1 78 ? -4.931 -4.368 -18.728 1.00 96.94 78 HIS A C 1
ATOM 608 O O . HIS A 1 78 ? -5.904 -3.825 -18.196 1.00 96.94 78 HIS A O 1
ATOM 614 N N . PHE A 1 79 ? -3.678 -4.011 -18.417 1.00 96.94 79 PHE A N 1
ATOM 615 C CA . PHE A 1 79 ? -3.393 -2.951 -17.463 1.00 96.94 79 PHE A CA 1
ATOM 616 C C . PHE A 1 79 ? -4.065 -1.641 -17.903 1.00 96.94 79 PHE A C 1
ATOM 618 O O . PHE A 1 79 ? -3.806 -1.122 -18.988 1.00 96.94 79 PHE A O 1
ATOM 625 N N . GLY A 1 80 ? -4.943 -1.117 -17.043 1.00 96.69 80 GLY A N 1
ATOM 626 C CA . GLY A 1 80 ? -5.697 0.116 -17.277 1.00 96.69 80 GLY A CA 1
ATOM 627 C C . GLY A 1 80 ? -7.180 -0.057 -17.612 1.00 96.69 80 GLY A C 1
ATOM 628 O O . GLY A 1 80 ? -7.929 0.905 -17.458 1.00 96.69 80 GLY A O 1
ATOM 629 N N . GLU A 1 81 ? -7.648 -1.260 -17.962 1.00 97.75 81 GLU A N 1
ATOM 630 C CA . GLU A 1 81 ? -9.053 -1.493 -18.364 1.00 97.75 81 GLU A CA 1
ATOM 631 C C . GLU A 1 81 ? -10.081 -1.155 -17.266 1.00 97.75 81 GLU A C 1
ATOM 633 O O . GLU A 1 81 ? -11.217 -0.779 -17.556 1.00 97.75 81 GLU A O 1
ATOM 638 N N . VAL A 1 82 ? -9.690 -1.248 -15.991 1.00 97.19 82 VAL A N 1
ATOM 639 C CA . VAL A 1 82 ? -10.579 -0.942 -14.857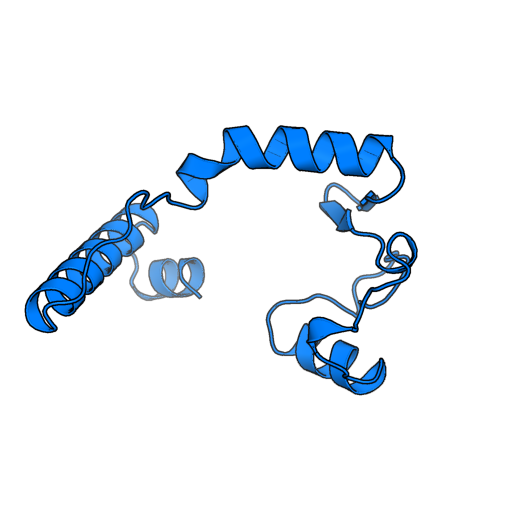 1.00 97.19 82 VAL A CA 1
ATOM 640 C C . VAL A 1 82 ? -10.824 0.561 -14.717 1.00 97.19 82 VAL A C 1
ATOM 642 O O . VAL A 1 82 ? -11.957 0.982 -14.490 1.00 97.19 82 VAL A O 1
ATOM 645 N N . SER A 1 83 ? -9.774 1.380 -14.820 1.00 97.00 83 SER A N 1
ATOM 646 C CA . SER A 1 83 ? -9.880 2.828 -14.606 1.00 97.00 83 SER A CA 1
ATOM 647 C C . SER A 1 83 ? -10.211 3.591 -15.885 1.00 97.00 83 SER A C 1
ATOM 649 O O . SER A 1 83 ? -10.819 4.656 -15.805 1.00 97.00 83 SER A O 1
ATOM 651 N N . ASN A 1 84 ? -9.824 3.051 -17.048 1.00 97.31 84 ASN A N 1
ATOM 652 C CA . ASN A 1 84 ? -9.901 3.707 -18.355 1.00 97.31 84 ASN A CA 1
ATOM 653 C C . ASN A 1 84 ? -9.191 5.072 -18.398 1.00 97.31 84 ASN A C 1
ATOM 655 O O . ASN A 1 84 ? -9.572 5.957 -19.161 1.00 97.31 84 ASN A O 1
ATOM 659 N N . LEU A 1 85 ? -8.167 5.252 -17.560 1.00 97.75 85 LEU A N 1
ATOM 660 C CA . LEU A 1 85 ? -7.333 6.449 -17.563 1.00 97.75 85 LEU A CA 1
ATOM 661 C C . LEU A 1 85 ? -6.241 6.343 -18.630 1.00 97.75 85 LEU A C 1
ATOM 663 O O . LEU A 1 85 ? -5.764 5.252 -18.943 1.00 97.75 85 LEU A O 1
ATOM 667 N N . ASP A 1 86 ? -5.816 7.484 -19.161 1.00 96.81 86 ASP A N 1
ATOM 668 C CA . ASP A 1 86 ? -4.592 7.537 -19.953 1.00 96.81 86 ASP A CA 1
ATOM 669 C C . ASP A 1 86 ? -3.341 7.471 -19.056 1.00 96.81 86 ASP A C 1
ATOM 671 O O . ASP A 1 86 ? -3.404 7.606 -17.829 1.00 96.81 86 ASP A O 1
ATOM 675 N N . ALA A 1 87 ? -2.185 7.234 -19.678 1.00 94.94 87 ALA A N 1
ATOM 676 C CA . ALA A 1 87 ? -0.929 7.040 -18.961 1.00 94.94 87 ALA A CA 1
ATOM 677 C C . ALA A 1 87 ? -0.494 8.276 -18.153 1.00 94.94 87 ALA A C 1
ATOM 679 O O . ALA A 1 87 ? 0.096 8.119 -17.084 1.00 94.94 87 ALA A O 1
ATOM 680 N N . GLU A 1 88 ? -0.792 9.491 -18.626 1.00 97.06 88 GLU A N 1
ATOM 681 C CA . GLU A 1 88 ? -0.392 10.711 -17.918 1.00 97.06 88 GLU A CA 1
ATOM 682 C C . GLU A 1 88 ? -1.247 10.921 -16.668 1.00 97.06 88 GLU A C 1
ATOM 684 O O . GLU A 1 88 ? -0.712 11.176 -15.588 1.00 97.06 88 GLU A O 1
ATOM 689 N N . ALA A 1 89 ? -2.562 10.716 -16.774 1.00 98.12 89 ALA A N 1
ATOM 690 C CA . ALA A 1 89 ? -3.461 10.737 -15.629 1.00 98.12 89 ALA A CA 1
ATOM 691 C C . ALA A 1 89 ? -3.093 9.650 -14.608 1.00 98.12 89 ALA A C 1
ATOM 693 O O . ALA A 1 89 ? -3.066 9.922 -13.407 1.00 98.12 89 ALA A O 1
ATOM 694 N N . MET A 1 90 ? -2.764 8.434 -15.063 1.00 98.12 90 MET A N 1
ATOM 695 C CA . MET A 1 90 ? -2.288 7.369 -14.175 1.00 98.12 90 MET A CA 1
ATOM 696 C C . MET A 1 90 ? -1.008 7.772 -13.439 1.00 98.12 90 MET A C 1
ATOM 698 O O . MET A 1 90 ? -0.919 7.564 -12.230 1.00 98.12 90 MET A O 1
ATOM 702 N N . ARG A 1 91 ? -0.035 8.374 -14.135 1.00 96.88 91 ARG A N 1
ATOM 703 C CA . ARG A 1 91 ? 1.249 8.769 -13.541 1.00 96.88 91 ARG A CA 1
ATOM 704 C C . ARG A 1 91 ? 1.061 9.868 -12.502 1.00 96.88 91 ARG A C 1
ATOM 706 O O . ARG A 1 91 ? 1.584 9.756 -11.394 1.00 96.88 91 ARG A O 1
ATOM 713 N N . LEU A 1 92 ? 0.272 10.889 -12.839 1.00 97.94 92 LEU A N 1
ATOM 714 C CA . LEU A 1 92 ? -0.056 11.991 -11.938 1.00 97.94 92 LEU A CA 1
ATOM 715 C C . LEU A 1 92 ? -0.745 11.485 -10.664 1.00 97.94 92 LEU A C 1
ATOM 717 O O . LEU A 1 92 ? -0.326 11.810 -9.556 1.00 97.94 92 LEU A O 1
ATOM 721 N N . LEU A 1 93 ? -1.773 10.647 -10.817 1.00 98.00 93 LEU A N 1
ATOM 722 C CA . LEU A 1 93 ? -2.521 10.106 -9.683 1.00 98.00 93 LEU A CA 1
ATOM 723 C C . LEU A 1 93 ? -1.701 9.110 -8.860 1.00 98.00 93 LEU A C 1
ATOM 725 O O . LEU A 1 93 ? -1.896 9.035 -7.650 1.00 98.00 93 LEU A O 1
ATOM 729 N N . SER A 1 94 ? -0.795 8.359 -9.490 1.00 97.31 94 SER A N 1
ATOM 730 C CA . SER A 1 94 ? 0.140 7.477 -8.787 1.00 97.31 94 SER A CA 1
ATOM 731 C C . SER A 1 94 ? 1.010 8.284 -7.821 1.00 97.31 94 SER A C 1
ATOM 733 O O . SER A 1 94 ? 1.048 7.960 -6.635 1.00 97.31 94 SER A O 1
ATOM 735 N N . ALA A 1 95 ? 1.596 9.400 -8.278 1.00 97.12 95 ALA A N 1
ATOM 736 C CA . ALA A 1 95 ? 2.389 10.292 -7.425 1.00 97.12 95 ALA A CA 1
ATOM 737 C C . ALA A 1 95 ? 1.593 10.841 -6.226 1.00 97.12 95 ALA A C 1
ATOM 739 O O . ALA A 1 95 ? 2.116 10.932 -5.119 1.00 97.12 95 ALA A O 1
ATOM 740 N N . GLU A 1 96 ? 0.322 11.194 -6.429 1.00 97.44 96 GLU A N 1
ATOM 741 C CA . GLU A 1 96 ? -0.541 11.722 -5.364 1.00 97.44 96 GLU A CA 1
ATOM 742 C C . GLU A 1 96 ? -0.967 10.639 -4.356 1.00 97.44 96 GLU A C 1
ATOM 744 O O . GLU A 1 96 ? -1.171 10.919 -3.174 1.00 97.44 96 GLU A O 1
ATOM 749 N N . ARG A 1 97 ? -1.109 9.386 -4.806 1.00 96.88 97 ARG A N 1
ATOM 750 C CA . ARG A 1 97 ? -1.748 8.296 -4.045 1.00 96.88 97 ARG A CA 1
ATOM 751 C C . ARG A 1 97 ? -0.761 7.263 -3.501 1.00 96.88 97 ARG A C 1
ATOM 753 O O . ARG A 1 97 ? -1.140 6.118 -3.263 1.00 96.88 97 ARG A O 1
ATOM 760 N N . GLY A 1 98 ? 0.479 7.681 -3.256 1.00 95.56 98 GLY A N 1
ATOM 761 C CA . GLY A 1 98 ? 1.502 6.875 -2.580 1.00 95.56 98 GLY A CA 1
ATOM 762 C C . GLY A 1 98 ? 2.376 6.022 -3.499 1.00 95.56 98 GLY A C 1
ATOM 763 O O . GLY A 1 98 ? 3.143 5.203 -2.999 1.00 95.56 98 GLY A O 1
ATOM 764 N N . GLY A 1 99 ? 2.269 6.198 -4.815 1.00 96.75 99 GLY A N 1
ATOM 765 C CA . GLY A 1 99 ? 3.221 5.658 -5.778 1.00 96.75 99 GLY A CA 1
ATOM 766 C C . GLY A 1 99 ? 4.500 6.493 -5.862 1.00 96.75 99 GLY A C 1
ATOM 767 O O . GLY A 1 99 ? 4.591 7.610 -5.354 1.00 96.75 99 GLY A O 1
ATOM 768 N N . ASP A 1 100 ? 5.496 5.944 -6.546 1.00 97.25 100 ASP A N 1
ATOM 769 C CA . ASP A 1 100 ? 6.853 6.480 -6.649 1.00 97.25 100 ASP A CA 1
ATOM 770 C C . ASP A 1 100 ? 7.332 6.599 -8.113 1.00 97.25 100 ASP A C 1
ATOM 772 O O . ASP A 1 100 ? 8.355 6.022 -8.495 1.00 97.25 100 ASP A O 1
ATOM 776 N N . PRO A 1 101 ? 6.608 7.331 -8.980 1.00 96.81 101 PRO A N 1
ATOM 777 C CA . PRO A 1 101 ? 6.852 7.307 -10.424 1.00 96.81 101 PRO A CA 1
ATOM 778 C C . PRO A 1 101 ? 8.229 7.813 -10.856 1.00 96.81 101 PRO A C 1
ATOM 780 O O . PRO A 1 101 ? 8.704 7.448 -11.927 1.00 96.81 101 PRO A O 1
ATOM 783 N N . GLU A 1 102 ? 8.882 8.610 -10.013 1.00 96.50 102 GLU A N 1
ATOM 784 C CA . GLU A 1 102 ? 10.209 9.166 -10.272 1.00 96.50 102 GLU A CA 1
ATOM 785 C C . GLU A 1 102 ? 11.345 8.300 -9.694 1.00 96.50 102 GLU A C 1
ATOM 787 O O . GLU A 1 102 ? 12.507 8.703 -9.758 1.00 96.50 102 GLU A O 1
ATOM 792 N N . ARG A 1 103 ? 11.049 7.120 -9.115 1.00 97.19 103 ARG A N 1
ATOM 793 C CA . ARG A 1 103 ? 12.087 6.227 -8.581 1.00 97.19 103 ARG A CA 1
ATOM 794 C C . ARG A 1 103 ? 13.028 5.774 -9.710 1.00 97.19 103 ARG A C 1
ATOM 796 O O . ARG A 1 103 ? 12.585 5.084 -10.637 1.00 97.19 103 ARG A O 1
ATOM 803 N N . PRO A 1 104 ? 14.335 6.087 -9.625 1.00 97.44 104 PRO A N 1
ATOM 804 C CA . PRO A 1 104 ? 15.297 5.682 -10.641 1.00 97.44 104 PRO A CA 1
ATOM 805 C C . PRO A 1 104 ? 15.366 4.160 -10.795 1.00 97.44 104 PRO A C 1
ATOM 807 O O . PRO A 1 104 ? 15.336 3.425 -9.815 1.00 97.44 104 PRO A O 1
ATOM 810 N N . GLY A 1 105 ? 15.479 3.685 -12.036 1.00 96.75 105 GLY A N 1
ATOM 811 C CA . GLY A 1 105 ? 15.636 2.259 -12.343 1.00 96.75 105 GLY A CA 1
ATOM 812 C C . GLY A 1 105 ? 14.332 1.469 -12.494 1.00 96.75 105 GLY A C 1
ATOM 813 O O . GLY A 1 105 ? 14.384 0.323 -12.945 1.00 96.75 105 GLY A O 1
ATOM 814 N N . LYS A 1 106 ? 13.159 2.058 -12.206 1.00 97.88 106 LYS A N 1
ATOM 815 C CA . LYS A 1 106 ? 11.877 1.424 -12.549 1.00 97.88 106 LYS A CA 1
ATOM 816 C C . LYS A 1 106 ? 11.772 1.225 -14.067 1.00 97.88 106 LYS A C 1
ATOM 818 O O . LYS A 1 106 ? 12.084 2.116 -14.854 1.00 97.88 106 LYS A O 1
ATOM 823 N N . LYS A 1 107 ? 11.273 0.057 -14.490 1.00 97.19 107 LYS A N 1
ATOM 824 C CA . LYS A 1 107 ? 11.010 -0.265 -15.910 1.00 97.19 107 LYS A CA 1
ATOM 825 C C . LYS A 1 107 ? 9.937 0.633 -16.533 1.00 97.19 107 LYS A C 1
ATOM 827 O O . LYS A 1 107 ? 9.902 0.797 -17.749 1.00 97.19 107 LYS A O 1
ATOM 832 N N . ASN A 1 108 ? 9.030 1.145 -15.709 1.00 96.38 108 ASN A N 1
ATOM 833 C CA . ASN A 1 108 ? 7.930 2.021 -16.081 1.00 96.38 108 ASN A CA 1
ATOM 834 C C . ASN A 1 108 ? 7.627 2.945 -14.883 1.00 96.38 108 ASN A C 1
ATOM 836 O O . ASN A 1 108 ? 7.748 2.479 -13.748 1.00 96.38 108 ASN A O 1
ATOM 840 N N . PRO A 1 109 ? 7.264 4.225 -15.091 1.00 94.94 109 PRO A N 1
ATOM 841 C CA . PRO A 1 109 ? 6.872 5.119 -13.998 1.00 94.94 109 PRO A CA 1
ATOM 842 C C . PRO A 1 109 ? 5.574 4.691 -13.285 1.00 94.94 109 PRO A C 1
ATOM 844 O O . PRO A 1 109 ? 5.352 5.097 -12.147 1.00 94.94 109 PRO A O 1
ATOM 847 N N . LEU A 1 110 ? 4.733 3.861 -13.909 1.00 91.94 110 LEU A N 1
ATOM 848 C CA . LEU A 1 110 ? 3.580 3.215 -13.272 1.00 91.94 110 LEU A CA 1
ATOM 849 C C . LEU A 1 110 ? 4.020 1.955 -12.520 1.00 91.94 110 LEU A C 1
ATOM 851 O O . LEU A 1 110 ? 4.652 1.073 -13.147 1.00 91.94 110 LEU A O 1
#

Sequence (110 aa):
PLLERAVRDGEDWTGLAERETALFREDMIALRMLPPRHYIGAVEAIPGIVPLVERLCAMGAAYELEGDIYFSVASDRHFGEVSNLDAEAMRLLSAERGGDPERPGKKNPL

Foldseek 3Di:
DLVVVCVVVVHDSVVVVVVVVVVVVVVCVVVVHDDDPDDADPVNCVVVVVVVLVVCVVVVQWDDDPNDIDGDLVVDPCRCVVPVDDPVVVLVVCVVPVHDLPPPPDPGSD